Protein AF-A0A1Q7YDP2-F1 (afdb_monomer_lite)

Radius of gyration: 16.6 Å; chains: 1; bounding box: 45×24×54 Å

Foldseek 3Di:
DVVLLCCLLVLLVVVLVVVLVVLVVQFVVSVVFLNVLLVVLSVLLVVFLSVFFFDLVQQLVLLVVLLVLVVVLVVQCLVVPVQALVCVLVPHTDRRDSVSSVVVVVVLSVLSVVLSVCSVVSHSNSSSSVSSSLSNLLSLLVVLVVVCVSVVHHDGSNVSSVVSVVSSVSNSVRRNDGDDPD

pLDDT: mean 93.29, std 9.38, range [35.16, 98.75]

Secondary structure (DSSP, 8-state):
-HHHHHHHHHHHHHHHHHHHHHHHHH-GGGGTTHHHHHHHHHHHHHHTTTTS---HHHHHHHHHHHHHHHHHHHHHHHHHTHHHHHHHHTTSPPPPPHHHHHHHHHHHHHHHHHHHHHHHTT-STTHHHHHHHHHHHHHHHHHHHHHHHHHTS--TTHHHHHHHHHHHHHHHHHHH------

Sequence (182 aa):
MITDRILNLFVPSLIAIISIVIFFLVHPAQKFSFVPAMVVAFVCYLLTSYRVMPKVERVLPVYLIALAIQFLHFTEEYVYGFQFKVTEIMAGMPPFNVNVFVAFNMIAYSLFLLAGIGMYKGMKFPMIIVWFFAICVMGNAIWHLLLTLRVGGYFPGLYTSFAGWILGPILLKRLWRQESVA

Structure (mmCIF, N/CA/C/O backbone):
data_AF-A0A1Q7YDP2-F1
#
_entry.id   AF-A0A1Q7YDP2-F1
#
loop_
_atom_site.group_PDB
_atom_site.id
_atom_site.type_symbol
_atom_site.label_atom_id
_atom_site.label_alt_id
_atom_site.label_comp_id
_atom_site.label_asym_id
_atom_site.label_entity_id
_atom_site.label_seq_id
_atom_site.pdbx_PDB_ins_code
_atom_site.Cartn_x
_atom_site.Cartn_y
_atom_site.Cartn_z
_atom_site.occupancy
_atom_site.B_iso_or_equiv
_atom_site.auth_seq_id
_atom_site.auth_comp_id
_atom_site.auth_asym_id
_atom_site.auth_atom_id
_atom_site.pdbx_PDB_model_num
ATOM 1 N N . MET A 1 1 ? -7.756 4.767 29.104 1.00 60.59 1 MET A N 1
ATOM 2 C CA . MET A 1 1 ? -8.507 5.838 28.397 1.00 60.59 1 MET A CA 1
ATOM 3 C C . MET A 1 1 ? -7.618 6.975 27.871 1.00 60.59 1 MET A C 1
ATOM 5 O O . MET A 1 1 ? -7.596 7.169 26.662 1.00 60.59 1 MET A O 1
ATOM 9 N N . ILE A 1 2 ? -6.863 7.711 28.708 1.00 62.00 2 ILE A N 1
ATOM 10 C CA . ILE A 1 2 ? -5.890 8.723 28.220 1.00 62.00 2 ILE A CA 1
ATOM 11 C C . ILE A 1 2 ? -4.702 8.046 27.518 1.00 62.00 2 ILE A C 1
ATOM 13 O O . ILE A 1 2 ? -4.361 8.409 26.395 1.00 62.00 2 ILE A O 1
ATOM 17 N N . THR A 1 3 ? -4.150 6.991 28.123 1.00 71.12 3 THR A N 1
ATOM 18 C CA . THR A 1 3 ? -3.032 6.209 27.570 1.00 71.12 3 THR A CA 1
ATOM 19 C C . THR A 1 3 ? -3.365 5.593 26.209 1.00 71.12 3 THR A C 1
ATOM 21 O O . THR A 1 3 ? -2.560 5.678 25.289 1.00 71.12 3 THR A O 1
ATOM 24 N N . ASP A 1 4 ? -4.586 5.074 26.028 1.00 80.19 4 ASP A N 1
ATOM 25 C CA . ASP A 1 4 ? -5.027 4.499 24.748 1.00 80.19 4 ASP A CA 1
ATOM 26 C C . ASP A 1 4 ? -5.178 5.558 23.655 1.00 80.19 4 ASP A C 1
ATOM 28 O O . ASP A 1 4 ? -4.865 5.307 22.493 1.00 80.19 4 ASP A O 1
ATOM 32 N N . ARG A 1 5 ? -5.650 6.763 24.000 1.00 80.69 5 ARG A N 1
ATOM 33 C CA . ARG A 1 5 ? -5.735 7.874 23.041 1.00 80.69 5 ARG A CA 1
ATOM 34 C C . ARG A 1 5 ? -4.356 8.344 22.603 1.00 80.69 5 ARG A C 1
ATOM 36 O O . ARG A 1 5 ? -4.169 8.584 21.412 1.00 80.69 5 ARG A O 1
ATOM 43 N N . ILE A 1 6 ? -3.423 8.459 23.547 1.00 85.19 6 ILE A N 1
ATOM 44 C CA . ILE A 1 6 ? -2.038 8.844 23.264 1.00 85.19 6 ILE A CA 1
ATOM 45 C C . ILE A 1 6 ? -1.382 7.776 22.391 1.00 85.19 6 ILE A C 1
ATOM 47 O O . ILE A 1 6 ? -0.852 8.117 21.341 1.00 85.19 6 ILE A O 1
ATOM 51 N N . LEU A 1 7 ? -1.501 6.492 22.739 1.00 91.56 7 LEU A N 1
ATOM 52 C CA . LEU A 1 7 ? -0.946 5.386 21.954 1.00 91.56 7 LEU A CA 1
ATOM 53 C C . LEU A 1 7 ? -1.469 5.388 20.510 1.00 91.56 7 LEU A C 1
ATOM 55 O O . LEU A 1 7 ? -0.688 5.338 19.562 1.00 91.56 7 LEU A O 1
ATOM 59 N N . ASN A 1 8 ? -2.788 5.506 20.336 1.00 93.62 8 ASN A N 1
ATOM 60 C CA . ASN A 1 8 ? -3.436 5.462 19.023 1.00 93.62 8 ASN A CA 1
ATOM 61 C C . ASN A 1 8 ? -3.246 6.739 18.189 1.00 93.62 8 ASN A C 1
ATOM 63 O O . ASN A 1 8 ? -3.665 6.770 17.035 1.00 93.62 8 ASN A O 1
ATOM 67 N N . LEU A 1 9 ? -2.622 7.786 18.729 1.00 94.25 9 LEU A N 1
ATOM 68 C CA . LEU A 1 9 ? -2.216 8.964 17.962 1.00 94.25 9 LEU A CA 1
ATOM 69 C C . LEU A 1 9 ? -0.703 8.979 17.735 1.00 94.25 9 LEU A C 1
ATOM 71 O O . LEU A 1 9 ? -0.246 9.153 16.606 1.00 94.25 9 LEU A O 1
ATOM 75 N N . PHE A 1 10 ? 0.067 8.749 18.795 1.00 95.75 10 PHE A N 1
ATOM 76 C CA . PHE A 1 10 ? 1.522 8.784 18.785 1.00 95.75 10 PHE A CA 1
ATOM 77 C C . PHE A 1 10 ? 2.119 7.685 17.904 1.00 95.75 10 PHE A C 1
ATOM 79 O O . PHE A 1 10 ? 2.922 7.993 17.028 1.00 95.75 10 PHE A O 1
ATOM 86 N N . VAL A 1 11 ? 1.695 6.424 18.068 1.00 96.25 11 VAL A N 1
ATOM 87 C CA . VAL A 1 11 ? 2.267 5.300 17.305 1.00 96.25 11 VAL A CA 1
ATOM 88 C C . VAL A 1 11 ? 2.024 5.454 15.799 1.00 96.25 11 VAL A C 1
ATOM 90 O O . VAL A 1 11 ? 2.996 5.377 15.051 1.00 96.25 11 VAL A O 1
ATOM 93 N N . PRO A 1 12 ? 0.802 5.749 15.310 1.00 97.62 12 PRO A N 1
ATOM 94 C CA . PRO A 1 12 ? 0.589 5.994 13.883 1.00 97.62 12 PRO A CA 1
ATOM 95 C C . PRO A 1 12 ? 1.362 7.197 13.348 1.00 97.62 12 PRO A C 1
ATOM 97 O O . PRO A 1 12 ? 1.881 7.131 12.239 1.00 97.62 12 PRO A O 1
ATOM 100 N N . SER A 1 13 ? 1.482 8.273 14.132 1.00 97.81 13 SER A N 1
ATOM 101 C CA . SER A 1 13 ? 2.265 9.451 13.732 1.00 97.81 13 SER A CA 1
ATOM 102 C C . SER A 1 13 ? 3.743 9.095 13.568 1.00 97.81 13 SER A C 1
ATOM 104 O O . SER A 1 13 ? 4.364 9.462 12.574 1.00 97.81 13 SER A O 1
ATOM 106 N N . LEU A 1 14 ? 4.293 8.320 14.507 1.00 97.75 14 LEU A N 1
ATOM 107 C CA . LEU A 1 14 ? 5.665 7.833 14.439 1.00 97.75 14 LEU A CA 1
ATOM 108 C C . LEU A 1 14 ? 5.872 6.899 13.239 1.00 97.75 14 LEU A C 1
ATOM 110 O O . LEU A 1 14 ? 6.839 7.072 12.502 1.00 97.75 14 LEU A O 1
ATOM 114 N N . ILE A 1 15 ? 4.943 5.966 12.993 1.00 97.88 15 ILE A N 1
ATOM 115 C CA . ILE A 1 15 ? 4.963 5.095 11.806 1.00 97.88 15 ILE A CA 1
ATOM 116 C C . ILE A 1 15 ? 4.962 5.936 10.527 1.00 97.88 15 ILE A C 1
ATOM 118 O O . ILE A 1 15 ? 5.767 5.666 9.639 1.00 97.88 15 ILE A O 1
ATOM 122 N N . ALA A 1 16 ? 4.107 6.958 10.430 1.00 98.12 16 ALA A N 1
ATOM 123 C CA . ALA A 1 16 ? 4.031 7.829 9.259 1.00 98.12 16 ALA A CA 1
ATOM 124 C C . ALA A 1 16 ? 5.355 8.561 9.012 1.00 98.12 16 ALA A C 1
ATOM 126 O O . ALA A 1 16 ? 5.882 8.512 7.903 1.00 98.12 16 ALA A O 1
ATOM 127 N N . ILE A 1 17 ? 5.916 9.192 10.050 1.00 98.25 17 ILE A N 1
ATOM 128 C CA . ILE A 1 17 ? 7.174 9.946 9.966 1.00 98.25 17 ILE A CA 1
ATOM 129 C C . ILE A 1 17 ? 8.321 9.023 9.554 1.00 98.25 17 ILE A C 1
ATOM 131 O O . ILE A 1 17 ? 9.015 9.311 8.581 1.00 98.25 17 ILE A O 1
ATOM 135 N N . ILE A 1 18 ? 8.489 7.892 10.248 1.00 97.94 18 ILE A N 1
ATOM 136 C CA . ILE A 1 18 ? 9.544 6.919 9.941 1.00 97.94 18 ILE A CA 1
ATOM 137 C C . ILE A 1 18 ? 9.380 6.389 8.515 1.00 97.94 18 ILE A C 1
ATOM 139 O O . ILE A 1 18 ? 10.355 6.336 7.772 1.00 97.94 18 ILE A O 1
ATOM 143 N N . SER A 1 19 ? 8.157 6.046 8.103 1.00 97.38 19 SER A N 1
ATOM 144 C CA . SER A 1 19 ? 7.898 5.533 6.753 1.00 97.38 19 SER A CA 1
ATOM 145 C C . SER A 1 19 ? 8.231 6.568 5.683 1.00 97.38 19 SER A C 1
ATOM 147 O O . SER A 1 19 ? 8.903 6.236 4.715 1.00 97.38 19 SER A O 1
ATOM 149 N N . ILE A 1 20 ? 7.827 7.830 5.869 1.00 97.69 20 ILE A N 1
ATOM 150 C CA . ILE A 1 20 ? 8.148 8.923 4.939 1.00 97.69 20 ILE A CA 1
ATOM 151 C C . ILE A 1 20 ? 9.665 9.090 4.816 1.00 97.69 20 ILE A C 1
ATOM 153 O O . ILE A 1 20 ? 10.176 9.151 3.700 1.00 97.69 20 ILE A O 1
ATOM 157 N N . VAL A 1 21 ? 10.388 9.105 5.940 1.00 97.25 21 VAL A N 1
ATOM 158 C CA . VAL A 1 21 ? 11.858 9.174 5.946 1.00 97.25 21 VAL A CA 1
ATOM 159 C C . VAL A 1 21 ? 12.450 7.990 5.178 1.00 97.25 21 VAL A C 1
ATOM 161 O O . VAL A 1 21 ? 13.253 8.197 4.273 1.00 97.25 21 VAL A O 1
ATOM 164 N N . ILE A 1 22 ? 12.013 6.760 5.466 1.00 95.94 22 ILE A N 1
ATOM 165 C CA . ILE A 1 22 ? 12.467 5.556 4.755 1.00 95.94 22 ILE A CA 1
ATOM 166 C C . ILE A 1 22 ? 12.198 5.672 3.252 1.00 95.94 22 ILE A C 1
ATOM 168 O O . ILE A 1 22 ? 13.083 5.372 2.458 1.00 95.94 22 ILE A O 1
ATOM 172 N N . PHE A 1 23 ? 11.022 6.140 2.833 1.00 95.69 23 PHE A N 1
ATOM 173 C CA . PHE A 1 23 ? 10.690 6.294 1.415 1.00 95.69 23 PHE A CA 1
ATOM 174 C C . PHE A 1 23 ? 11.623 7.278 0.707 1.00 95.69 23 PHE A C 1
ATOM 176 O O . PHE A 1 23 ? 12.069 6.985 -0.401 1.00 95.69 23 PHE A O 1
ATOM 183 N N . PHE A 1 24 ? 11.993 8.390 1.349 1.00 93.44 24 PHE A N 1
ATOM 184 C CA . PHE A 1 24 ? 12.999 9.306 0.801 1.00 93.44 24 PHE A CA 1
ATOM 185 C C . PHE A 1 24 ? 14.386 8.666 0.664 1.00 93.44 24 PHE A C 1
ATOM 187 O O . PHE A 1 24 ? 15.107 8.992 -0.277 1.00 93.44 24 PHE A O 1
ATOM 194 N N . LEU A 1 25 ? 14.753 7.766 1.579 1.00 92.81 25 LEU A N 1
ATOM 195 C CA . LEU A 1 25 ? 16.074 7.133 1.607 1.00 92.81 25 LEU A CA 1
ATOM 196 C C . LEU A 1 25 ? 16.195 5.925 0.671 1.00 92.81 25 LEU A C 1
ATOM 198 O O . LEU A 1 25 ? 17.265 5.695 0.116 1.00 92.81 25 LEU A O 1
ATOM 202 N N . VAL A 1 26 ? 15.125 5.145 0.497 1.00 91.69 26 VAL A N 1
ATOM 203 C CA . VAL A 1 26 ? 15.164 3.893 -0.276 1.00 91.69 26 VAL A CA 1
ATOM 204 C C . VAL A 1 26 ? 15.345 4.164 -1.763 1.00 91.69 26 VAL A C 1
ATOM 206 O O . VAL A 1 26 ? 16.176 3.519 -2.400 1.00 91.69 26 VAL A O 1
ATOM 209 N N . HIS A 1 27 ? 14.553 5.076 -2.337 1.00 90.38 27 HIS A N 1
ATOM 210 C CA . HIS A 1 27 ? 14.648 5.380 -3.762 1.00 90.38 27 HIS A CA 1
ATOM 211 C C . HIS A 1 27 ? 13.939 6.694 -4.138 1.00 90.38 27 HIS A C 1
ATOM 213 O O . HIS A 1 27 ? 12.808 6.923 -3.700 1.00 90.38 27 HIS A O 1
ATOM 219 N N . PRO A 1 28 ? 14.508 7.524 -5.038 1.00 87.56 28 PRO A N 1
ATOM 220 C CA . PRO A 1 28 ? 13.931 8.816 -5.421 1.00 87.56 28 PRO A CA 1
ATOM 221 C C . PRO A 1 28 ? 12.524 8.736 -6.023 1.00 87.56 28 PRO A C 1
ATOM 223 O O . PRO A 1 28 ? 11.779 9.705 -5.918 1.00 87.56 28 PRO A O 1
ATOM 226 N N . ALA A 1 29 ? 12.136 7.615 -6.635 1.00 86.81 29 ALA A N 1
ATOM 227 C CA . ALA A 1 29 ? 10.783 7.429 -7.173 1.00 86.81 29 ALA A CA 1
ATOM 228 C C . ALA A 1 29 ? 9.697 7.429 -6.081 1.00 86.81 29 ALA A C 1
ATOM 230 O O . ALA A 1 29 ? 8.581 7.882 -6.328 1.00 86.81 29 ALA A O 1
ATOM 231 N N . GLN A 1 30 ? 10.021 6.988 -4.859 1.00 87.94 30 GLN A N 1
ATOM 232 C CA . GLN A 1 30 ? 9.037 6.810 -3.783 1.00 87.94 30 GLN A CA 1
ATOM 233 C C . GLN A 1 30 ? 8.429 8.131 -3.295 1.00 87.94 30 GLN A C 1
ATOM 235 O O . GLN A 1 30 ? 7.326 8.149 -2.746 1.00 87.94 30 GLN A O 1
ATOM 240 N N . LYS A 1 31 ? 9.098 9.263 -3.551 1.00 89.25 31 LYS A N 1
ATOM 241 C CA . LYS A 1 31 ? 8.566 10.599 -3.240 1.00 89.25 31 LYS A CA 1
ATOM 242 C C . LYS A 1 31 ? 7.321 10.958 -4.056 1.00 89.25 31 LYS A C 1
ATOM 244 O O . LYS A 1 31 ? 6.555 11.817 -3.636 1.00 89.25 31 LYS A O 1
ATOM 249 N N . PHE A 1 32 ? 7.125 10.317 -5.208 1.00 87.94 32 PHE A N 1
ATOM 250 C CA . PHE A 1 32 ? 6.000 10.585 -6.106 1.00 87.94 32 PHE A CA 1
ATOM 251 C C . PHE A 1 32 ? 4.827 9.619 -5.917 1.00 87.94 32 PH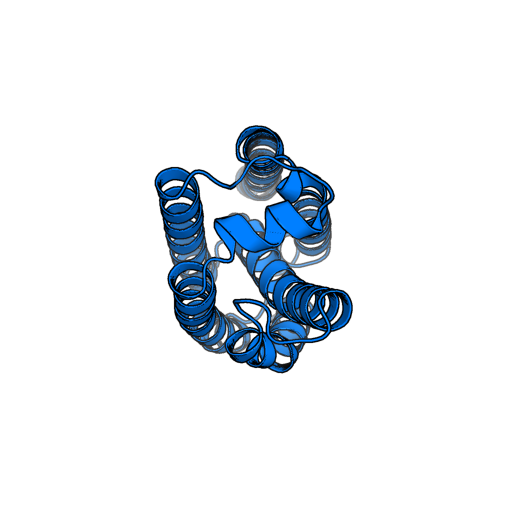E A C 1
ATOM 253 O O . PHE A 1 32 ? 3.720 9.932 -6.341 1.00 87.94 32 PHE A O 1
ATOM 260 N N . SER A 1 33 ? 5.051 8.475 -5.268 1.00 90.19 33 SER A N 1
ATOM 261 C CA . SER A 1 33 ? 4.028 7.455 -5.027 1.00 90.19 33 SER A CA 1
ATOM 262 C C . SER A 1 33 ? 3.746 7.288 -3.531 1.00 90.19 33 SER A C 1
ATOM 264 O O . SER A 1 33 ? 2.688 7.681 -3.037 1.00 90.19 33 SER A O 1
ATOM 266 N N . PHE A 1 34 ? 4.702 6.743 -2.780 1.00 95.38 34 PHE A N 1
ATOM 267 C CA . PHE A 1 34 ? 4.479 6.268 -1.415 1.00 95.38 34 PHE A CA 1
ATOM 268 C C . PHE A 1 34 ? 4.421 7.390 -0.380 1.00 95.38 34 PHE A C 1
ATOM 270 O O . PHE A 1 34 ? 3.660 7.287 0.581 1.00 95.38 34 PHE A O 1
ATOM 277 N N . VAL A 1 35 ? 5.159 8.488 -0.570 1.00 96.56 35 VAL A N 1
ATOM 278 C CA . VAL A 1 35 ? 5.066 9.646 0.338 1.00 96.56 35 VAL A CA 1
ATOM 279 C C . VAL A 1 35 ? 3.657 10.265 0.303 1.00 96.56 35 VAL A C 1
ATOM 281 O O . VAL A 1 35 ? 3.025 10.322 1.362 1.00 96.56 35 VAL A O 1
ATOM 284 N N . PRO A 1 36 ? 3.093 10.643 -0.866 1.00 97.00 36 PRO A N 1
ATOM 285 C CA . PRO A 1 36 ? 1.693 11.054 -0.960 1.00 97.00 36 PRO A CA 1
ATOM 286 C C . PRO A 1 36 ? 0.716 10.015 -0.400 1.00 97.00 36 PRO A C 1
ATOM 288 O O . PRO A 1 36 ? -0.181 10.374 0.362 1.00 97.00 36 PRO A O 1
ATOM 291 N N . ALA A 1 37 ? 0.908 8.728 -0.715 1.00 98.00 37 ALA A N 1
ATOM 292 C CA . ALA A 1 37 ? 0.036 7.664 -0.222 1.00 98.00 37 ALA A CA 1
ATOM 293 C C . ALA A 1 37 ? 0.019 7.578 1.313 1.00 98.00 37 ALA A C 1
ATOM 295 O O . ALA A 1 37 ? -1.051 7.427 1.898 1.00 98.00 37 ALA A O 1
ATOM 296 N N . MET A 1 38 ? 1.169 7.731 1.981 1.00 98.56 38 MET A N 1
ATOM 297 C CA . MET A 1 38 ? 1.256 7.731 3.447 1.00 98.56 38 MET A CA 1
ATOM 298 C C . MET A 1 38 ? 0.586 8.954 4.069 1.00 98.56 38 MET A C 1
ATOM 300 O O . MET A 1 38 ? -0.110 8.825 5.076 1.00 98.56 38 MET A O 1
ATOM 304 N N . VAL A 1 39 ? 0.734 10.132 3.458 1.00 98.31 39 VAL A N 1
ATOM 305 C CA . VAL A 1 39 ? 0.040 11.346 3.916 1.00 98.31 39 VAL A CA 1
ATOM 306 C C . VAL A 1 39 ? -1.474 11.158 3.828 1.00 98.31 39 VAL A C 1
ATOM 308 O O . VAL A 1 39 ? -2.180 11.387 4.811 1.00 98.31 39 VAL A O 1
ATOM 311 N N . VAL A 1 40 ? -1.978 10.674 2.688 1.00 98.44 40 VAL A N 1
ATOM 312 C CA . VAL A 1 40 ? -3.410 10.391 2.514 1.00 98.44 40 VAL A CA 1
ATOM 313 C C . VAL A 1 40 ? -3.868 9.317 3.504 1.00 98.44 40 VAL A C 1
ATOM 315 O O . VAL A 1 40 ? -4.891 9.499 4.157 1.00 98.44 40 VAL A O 1
ATOM 318 N N . ALA A 1 41 ? -3.091 8.249 3.697 1.00 98.56 41 ALA A N 1
ATOM 319 C CA . ALA A 1 41 ? -3.401 7.183 4.649 1.00 98.56 41 ALA A CA 1
ATOM 320 C C . ALA A 1 41 ? -3.538 7.701 6.078 1.00 98.56 41 ALA A C 1
ATOM 322 O O . ALA A 1 41 ? -4.480 7.337 6.783 1.00 98.56 41 ALA A O 1
ATOM 323 N N . PHE A 1 42 ? -2.621 8.571 6.498 1.00 98.50 42 PHE A N 1
ATOM 324 C CA . PHE A 1 42 ? -2.646 9.173 7.822 1.00 98.50 42 PHE A CA 1
ATOM 325 C C . PHE A 1 42 ? -3.871 10.073 8.008 1.00 98.50 42 PHE A C 1
ATOM 327 O O . PHE A 1 42 ? -4.562 9.973 9.023 1.00 98.50 42 PHE A O 1
ATOM 334 N N . VAL A 1 43 ? -4.209 10.889 7.006 1.00 98.38 43 VAL A N 1
ATOM 335 C CA . VAL A 1 43 ? -5.429 11.710 7.029 1.00 98.38 43 VAL A CA 1
ATOM 336 C C . VAL A 1 43 ? -6.677 10.827 7.100 1.00 98.38 43 VAL A C 1
ATOM 338 O O . VAL A 1 43 ? -7.517 11.034 7.977 1.00 98.38 43 VAL A O 1
ATOM 341 N N . CYS A 1 44 ? -6.792 9.802 6.250 1.00 98.12 44 CYS A N 1
ATOM 342 C CA . CYS A 1 44 ? -7.911 8.859 6.287 1.00 98.12 44 CYS A CA 1
ATOM 343 C C . CYS A 1 44 ? -8.014 8.170 7.651 1.00 98.12 44 CYS A C 1
ATOM 345 O O . CYS A 1 44 ? -9.105 8.102 8.214 1.00 98.12 44 CYS A O 1
ATOM 347 N N . TYR A 1 45 ? -6.892 7.727 8.221 1.00 97.88 45 TYR A N 1
ATOM 348 C CA . TYR A 1 45 ? -6.828 7.133 9.554 1.00 97.88 45 TYR A CA 1
ATOM 349 C C . TYR A 1 45 ? -7.395 8.065 10.635 1.00 97.88 45 TYR A C 1
ATOM 351 O O . TYR A 1 45 ? -8.272 7.648 11.397 1.00 97.88 45 TYR A O 1
ATOM 359 N N . LEU A 1 46 ? -6.946 9.325 10.683 1.00 97.00 46 LEU A N 1
ATOM 360 C CA . LEU A 1 46 ? -7.395 10.315 11.672 1.00 97.00 46 LEU A CA 1
ATOM 361 C C . LEU A 1 46 ? -8.883 10.656 11.534 1.00 97.00 46 LEU A C 1
ATOM 363 O O . LEU A 1 46 ? -9.580 10.840 12.538 1.00 97.00 46 LEU A O 1
ATOM 367 N N . LEU A 1 47 ? -9.372 10.736 10.295 1.00 96.38 47 LEU A N 1
ATOM 368 C CA . LEU A 1 47 ? -10.777 11.009 10.003 1.00 96.38 47 LEU A CA 1
ATOM 369 C C . LEU A 1 47 ? -11.676 9.810 10.313 1.00 96.38 47 LEU A C 1
ATOM 371 O O . LEU A 1 47 ? -12.840 10.012 10.663 1.00 96.38 47 LEU A O 1
ATOM 375 N N . THR A 1 48 ? -11.140 8.589 10.223 1.00 95.88 48 THR A N 1
ATOM 376 C CA . THR A 1 48 ? -11.911 7.350 10.343 1.00 95.88 48 THR A CA 1
ATOM 377 C C . THR A 1 48 ? -11.433 6.468 11.505 1.00 95.88 48 THR A C 1
ATOM 379 O O . THR A 1 48 ? -11.834 6.702 12.647 1.00 95.88 48 THR A O 1
ATOM 382 N N . SER A 1 49 ? -10.599 5.458 11.247 1.00 94.81 49 SER A N 1
ATOM 383 C CA . SER A 1 49 ? -10.249 4.349 12.146 1.00 94.81 49 SER A CA 1
ATOM 384 C C . SER A 1 49 ? -9.713 4.774 13.516 1.00 94.81 49 SER A C 1
ATOM 386 O O . SER A 1 49 ? -9.883 4.046 14.495 1.00 94.81 49 SER A O 1
ATOM 388 N N . TYR A 1 50 ? -9.121 5.968 13.625 1.00 94.69 50 TYR A N 1
ATOM 389 C CA . TYR A 1 50 ? -8.763 6.568 14.911 1.00 94.69 50 TYR A CA 1
ATOM 390 C C . TYR A 1 50 ? -9.994 6.765 15.816 1.00 94.69 50 TYR A C 1
ATOM 392 O O . TYR A 1 50 ? -9.984 6.428 17.007 1.00 94.69 50 TYR A O 1
ATOM 400 N N . ARG A 1 51 ? -11.090 7.268 15.241 1.00 92.06 51 ARG A N 1
ATOM 401 C CA . ARG A 1 51 ? -12.360 7.537 15.925 1.00 92.06 51 ARG A CA 1
ATOM 402 C C . ARG A 1 51 ? -13.128 6.238 16.150 1.00 92.06 51 ARG A C 1
ATOM 404 O O . ARG A 1 51 ? -13.330 5.840 17.298 1.00 92.06 51 ARG A O 1
ATOM 411 N N . VAL A 1 52 ? -13.469 5.542 15.067 1.00 92.94 52 VAL A N 1
ATOM 412 C CA . VAL A 1 52 ? -14.289 4.320 15.078 1.00 92.94 52 VAL A CA 1
ATOM 413 C C . VAL A 1 52 ? -13.699 3.309 14.102 1.00 92.94 52 VAL A C 1
ATOM 415 O O . VAL A 1 52 ? -13.453 3.643 12.943 1.00 92.94 52 VAL A O 1
ATOM 418 N N . MET A 1 53 ? -13.475 2.083 14.582 1.00 94.19 53 MET A N 1
ATOM 419 C CA . MET A 1 53 ? -12.980 0.977 13.760 1.00 94.19 53 MET A CA 1
ATOM 420 C C . MET A 1 53 ? -14.046 0.533 12.751 1.00 94.19 53 MET A C 1
ATOM 422 O O . MET A 1 53 ? -15.227 0.489 13.102 1.00 94.19 53 MET A O 1
ATOM 426 N N . PRO A 1 54 ? -13.662 0.171 11.516 1.00 94.94 54 PRO A N 1
ATOM 427 C CA . PRO A 1 54 ? -14.589 -0.457 10.586 1.00 94.94 54 PRO A CA 1
ATOM 428 C C . PRO A 1 54 ? -14.937 -1.880 11.053 1.00 94.94 54 PRO A C 1
ATOM 430 O O . PRO A 1 54 ? -14.190 -2.501 11.810 1.00 94.94 54 PRO A O 1
ATOM 433 N N . LYS A 1 55 ? -16.051 -2.426 10.552 1.00 94.94 55 LYS A N 1
ATOM 434 C CA . LYS A 1 55 ? -16.425 -3.828 10.800 1.00 94.94 55 LYS A CA 1
ATOM 435 C C . LYS A 1 55 ? -15.404 -4.770 10.164 1.00 94.94 55 LYS A C 1
ATOM 437 O O . LYS A 1 55 ? -15.281 -4.820 8.934 1.00 94.94 55 LYS A O 1
ATOM 442 N N . VAL A 1 56 ? -14.686 -5.511 11.002 1.00 95.75 56 VAL A N 1
ATOM 443 C CA . VAL A 1 56 ? -13.575 -6.385 10.600 1.00 95.75 56 VAL A CA 1
ATOM 444 C C . VAL A 1 56 ? -14.044 -7.433 9.597 1.00 95.75 56 VAL A C 1
ATOM 446 O O . VAL A 1 56 ? -13.387 -7.647 8.583 1.00 95.75 56 VAL A O 1
ATOM 449 N N . GLU A 1 57 ? -15.225 -8.009 9.8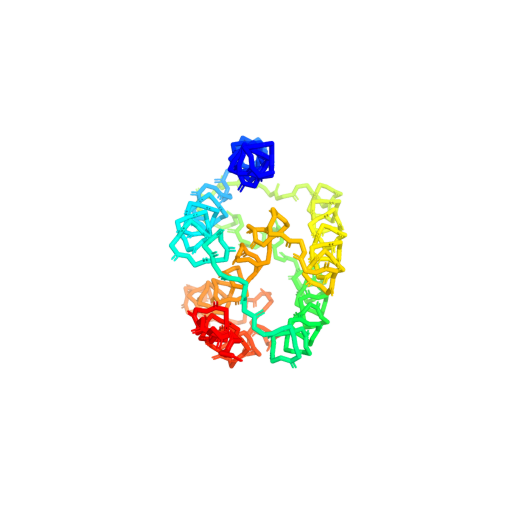04 1.00 95.81 57 GLU A N 1
ATOM 450 C CA . GLU A 1 57 ? -15.816 -9.069 8.976 1.00 95.81 57 GLU A CA 1
ATOM 451 C C . GLU A 1 57 ? -16.071 -8.592 7.542 1.00 95.81 57 GLU A C 1
ATOM 453 O O . GLU A 1 57 ? -16.101 -9.380 6.599 1.00 95.81 57 GLU A O 1
ATOM 458 N N . ARG A 1 58 ? -16.233 -7.277 7.357 1.00 94.94 58 ARG A N 1
ATOM 459 C CA . ARG A 1 58 ? -16.421 -6.666 6.040 1.00 94.94 58 ARG A CA 1
ATOM 460 C C . ARG A 1 58 ? -15.092 -6.318 5.389 1.00 94.94 58 ARG A C 1
ATOM 462 O O . ARG A 1 58 ? -14.977 -6.445 4.173 1.00 94.94 58 ARG A O 1
ATOM 469 N N . VAL A 1 59 ? -14.107 -5.847 6.147 1.00 97.75 59 VAL A N 1
ATOM 470 C CA . VAL A 1 59 ? -12.835 -5.370 5.582 1.00 97.75 59 VAL A CA 1
ATOM 471 C C . VAL A 1 59 ? -11.849 -6.515 5.368 1.00 97.75 59 VAL A C 1
ATOM 473 O O . VAL A 1 59 ? -11.281 -6.632 4.284 1.00 97.75 59 VAL A O 1
ATOM 476 N N . LEU A 1 60 ? -11.665 -7.371 6.374 1.00 98.00 60 LEU A N 1
ATOM 477 C CA . LEU A 1 60 ? -10.579 -8.348 6.431 1.00 98.00 60 LEU A CA 1
ATOM 478 C C . LEU A 1 60 ? -10.567 -9.334 5.250 1.00 98.00 60 LEU A C 1
ATOM 480 O O . LEU A 1 60 ? -9.495 -9.506 4.675 1.00 98.00 60 LEU A O 1
ATOM 484 N N . PRO A 1 61 ? -11.694 -9.927 4.800 1.00 98.44 61 PRO A N 1
ATOM 485 C CA . PRO A 1 61 ? -11.653 -10.851 3.664 1.00 98.44 61 PRO A CA 1
ATOM 486 C C . PRO A 1 61 ? -11.143 -10.187 2.380 1.00 98.44 61 PRO A C 1
ATOM 488 O O . PRO A 1 61 ? -10.296 -10.738 1.684 1.00 98.44 61 PRO A O 1
ATOM 491 N N . VAL A 1 62 ? -11.604 -8.965 2.091 1.00 98.38 62 VAL A N 1
ATOM 492 C CA . VAL A 1 62 ? -11.161 -8.216 0.904 1.00 98.38 62 VAL A CA 1
ATOM 493 C C . VAL A 1 62 ? -9.708 -7.776 1.059 1.00 98.38 62 VAL A C 1
ATOM 495 O O . VAL A 1 62 ? -8.961 -7.794 0.088 1.00 98.38 62 VAL A O 1
ATOM 498 N N . TYR A 1 63 ? -9.295 -7.420 2.278 1.00 98.62 63 TYR A N 1
ATOM 499 C CA . TYR A 1 63 ? -7.919 -7.033 2.583 1.00 98.62 63 TYR A CA 1
ATOM 500 C C . TYR A 1 63 ? -6.947 -8.184 2.312 1.00 98.62 63 TYR A C 1
ATOM 502 O O . TYR A 1 63 ? -5.937 -7.987 1.646 1.00 98.62 63 TYR A O 1
ATOM 510 N N . LEU A 1 64 ? -7.283 -9.394 2.766 1.00 98.69 64 LEU A N 1
ATOM 511 C CA . LEU A 1 64 ? -6.466 -10.588 2.551 1.00 98.69 64 LEU A CA 1
ATOM 512 C C . LEU A 1 64 ? -6.418 -10.999 1.075 1.00 98.69 64 LEU A C 1
ATOM 514 O O . LEU A 1 64 ? -5.349 -11.355 0.587 1.00 98.69 64 LEU A O 1
ATOM 518 N N . ILE A 1 65 ? -7.535 -10.892 0.346 1.00 98.62 65 ILE A N 1
ATOM 519 C CA . ILE A 1 65 ? -7.553 -11.122 -1.109 1.00 98.62 65 ILE A CA 1
ATOM 520 C C . ILE A 1 65 ? -6.655 -10.105 -1.819 1.00 98.62 65 ILE A C 1
ATOM 522 O O . ILE A 1 65 ? -5.838 -10.485 -2.652 1.00 98.62 65 ILE A O 1
ATOM 526 N N . ALA A 1 66 ? -6.757 -8.821 -1.473 1.00 98.50 66 ALA A N 1
ATOM 527 C CA . ALA A 1 66 ? -5.892 -7.796 -2.042 1.00 98.50 66 ALA A CA 1
ATOM 528 C C . ALA A 1 66 ? -4.415 -8.043 -1.709 1.00 98.50 66 ALA A C 1
ATOM 530 O O . ALA A 1 66 ? -3.565 -7.836 -2.567 1.00 98.50 66 ALA A O 1
ATOM 531 N N . LEU A 1 67 ? -4.098 -8.518 -0.500 1.00 98.56 67 LEU A N 1
ATOM 532 C CA . LEU A 1 67 ? -2.727 -8.860 -0.118 1.00 98.56 67 LEU A CA 1
ATOM 533 C C . LEU A 1 67 ? -2.201 -10.052 -0.933 1.00 98.56 67 LEU A C 1
ATOM 535 O O . LEU A 1 67 ? -1.072 -10.009 -1.411 1.00 98.56 67 LEU A O 1
ATOM 539 N N . ALA A 1 68 ? -3.033 -11.072 -1.167 1.00 98.50 68 ALA A N 1
ATOM 540 C CA . ALA A 1 68 ? -2.703 -12.188 -2.054 1.00 98.50 68 ALA A CA 1
ATOM 541 C C . ALA A 1 68 ? -2.401 -11.713 -3.486 1.00 98.50 68 ALA A C 1
ATOM 543 O O . ALA A 1 68 ? -1.387 -12.091 -4.071 1.00 98.50 68 ALA A O 1
ATOM 544 N N . ILE A 1 69 ? -3.242 -10.828 -4.025 1.00 98.25 69 ILE A N 1
ATOM 545 C CA . ILE A 1 69 ? -3.021 -10.193 -5.330 1.00 98.25 69 ILE A CA 1
ATOM 546 C C . ILE A 1 69 ? -1.738 -9.364 -5.336 1.00 98.25 69 ILE A C 1
ATOM 548 O O . ILE A 1 69 ? -1.020 -9.386 -6.328 1.00 98.25 69 ILE A O 1
ATOM 552 N N . GLN A 1 70 ? -1.409 -8.675 -4.244 1.00 98.00 70 GLN A N 1
ATOM 553 C CA . GLN A 1 70 ? -0.189 -7.879 -4.162 1.00 98.00 70 GLN A CA 1
ATOM 554 C C . GLN A 1 70 ? 1.077 -8.748 -4.261 1.00 98.00 70 GLN A C 1
ATOM 556 O O . GLN A 1 70 ? 2.040 -8.327 -4.897 1.00 98.00 70 GLN A O 1
ATOM 561 N N . PHE A 1 71 ? 1.070 -9.976 -3.724 1.00 98.31 71 PHE A N 1
ATOM 562 C CA . PHE A 1 71 ? 2.170 -10.924 -3.951 1.00 98.31 71 PHE A CA 1
ATOM 563 C C . PHE A 1 71 ? 2.306 -11.304 -5.430 1.00 98.31 71 PHE A C 1
ATOM 565 O O . PHE A 1 71 ? 3.419 -11.332 -5.958 1.00 98.31 71 PHE A O 1
ATOM 572 N N . LEU A 1 72 ? 1.189 -11.563 -6.119 1.00 98.38 72 LEU A N 1
ATOM 573 C CA . LEU A 1 72 ? 1.203 -11.842 -7.561 1.00 98.38 72 LEU A CA 1
ATOM 574 C C . LEU A 1 72 ? 1.672 -10.624 -8.361 1.00 98.38 72 LEU A C 1
ATOM 576 O O . LEU A 1 72 ? 2.453 -10.770 -9.297 1.00 98.38 72 LEU A O 1
ATOM 580 N N . HIS A 1 73 ? 1.243 -9.431 -7.959 1.00 98.31 73 HIS A N 1
ATOM 581 C CA . HIS A 1 73 ? 1.622 -8.179 -8.594 1.00 98.31 73 HIS A CA 1
ATOM 582 C C . HIS A 1 73 ? 3.119 -7.925 -8.504 1.00 98.31 73 HIS A C 1
ATOM 584 O O . HIS A 1 73 ? 3.773 -7.721 -9.521 1.00 98.31 73 HIS A O 1
ATOM 590 N N . PHE A 1 74 ? 3.689 -8.070 -7.312 1.00 98.06 74 PHE A N 1
ATOM 591 C CA . PHE A 1 74 ? 5.131 -7.981 -7.132 1.00 98.06 74 PHE A CA 1
ATOM 592 C C . PHE A 1 74 ? 5.901 -9.074 -7.870 1.00 98.06 74 PHE A C 1
ATOM 594 O O . PHE A 1 74 ? 6.988 -8.823 -8.384 1.00 98.06 74 PHE A O 1
ATOM 601 N N . THR A 1 75 ? 5.336 -10.280 -7.966 1.00 98.12 75 THR A N 1
ATOM 602 C CA . THR A 1 75 ? 5.929 -11.353 -8.774 1.00 98.12 75 THR A CA 1
ATOM 603 C C . THR A 1 75 ? 6.016 -10.937 -10.243 1.00 98.12 75 THR A C 1
ATOM 605 O O . THR A 1 75 ? 7.072 -11.081 -10.855 1.00 98.12 75 THR A O 1
ATOM 608 N N . GLU A 1 76 ? 4.942 -10.377 -10.805 1.00 98.12 76 GLU A N 1
ATOM 609 C CA . GLU A 1 76 ? 4.938 -9.842 -12.170 1.00 98.12 76 GLU A CA 1
ATOM 610 C C . GLU A 1 76 ? 5.963 -8.708 -12.327 1.00 98.12 76 GLU A C 1
ATOM 612 O O . GLU A 1 76 ? 6.789 -8.744 -13.240 1.00 98.12 76 GLU A O 1
ATOM 617 N N . GLU A 1 77 ? 5.963 -7.729 -11.421 1.00 97.06 77 GLU A N 1
ATOM 618 C CA . GLU A 1 77 ? 6.923 -6.623 -11.431 1.00 97.06 77 GLU A CA 1
ATOM 619 C C . GLU A 1 77 ? 8.372 -7.121 -11.429 1.00 97.06 77 GLU A C 1
ATOM 621 O O . GLU A 1 77 ? 9.172 -6.697 -12.264 1.00 97.06 77 GLU A O 1
ATOM 626 N N . TYR A 1 78 ? 8.699 -8.053 -10.534 1.00 97.12 78 TYR A N 1
ATOM 627 C CA . TYR A 1 78 ? 10.040 -8.608 -10.391 1.00 97.12 78 TYR A CA 1
ATOM 628 C C . TYR A 1 78 ? 10.481 -9.383 -11.638 1.00 97.12 78 TYR A C 1
ATOM 630 O O . TYR A 1 78 ? 11.562 -9.123 -12.173 1.00 97.12 78 TYR A O 1
ATOM 638 N N . VAL A 1 79 ? 9.639 -10.307 -12.119 1.00 97.31 79 VAL A N 1
ATOM 639 C CA . VAL A 1 79 ? 9.949 -11.184 -13.262 1.00 97.31 79 VAL A CA 1
ATOM 640 C C . VAL A 1 79 ? 10.105 -10.384 -14.553 1.00 97.31 79 VAL A C 1
ATOM 642 O O . VAL A 1 79 ? 10.998 -10.670 -15.349 1.00 97.31 79 VAL A O 1
ATOM 645 N N . TYR A 1 80 ? 9.275 -9.359 -14.764 1.00 96.44 80 TYR A N 1
ATOM 646 C CA . TYR A 1 80 ? 9.291 -8.564 -15.997 1.00 96.44 80 TYR A CA 1
ATOM 647 C C . TYR A 1 80 ? 10.141 -7.285 -15.916 1.00 96.44 80 TYR A C 1
ATOM 649 O O . TYR A 1 80 ? 10.184 -6.513 -16.887 1.00 96.44 80 TYR A O 1
ATOM 657 N N . GLY A 1 81 ? 10.852 -7.076 -14.803 1.00 94.69 81 GLY A N 1
ATOM 658 C CA . GLY A 1 81 ? 11.907 -6.072 -14.673 1.00 94.69 81 GLY A CA 1
ATOM 659 C C . GLY A 1 81 ? 11.428 -4.656 -14.348 1.00 94.69 81 GLY A C 1
ATOM 660 O O . GLY A 1 81 ? 12.053 -3.693 -14.797 1.00 94.69 81 GLY A O 1
ATOM 661 N N . PHE A 1 82 ? 10.339 -4.501 -13.588 1.00 94.44 82 PHE A N 1
ATOM 662 C CA . PHE A 1 82 ? 9.823 -3.201 -13.133 1.00 94.44 82 PHE A CA 1
ATOM 663 C C . PHE A 1 82 ? 10.924 -2.313 -12.544 1.00 94.44 82 PHE A C 1
ATOM 665 O O . PHE A 1 82 ? 11.035 -1.141 -12.901 1.00 94.44 82 PHE A O 1
ATOM 672 N N . GLN A 1 83 ? 11.778 -2.901 -11.702 1.00 90.62 83 GLN A N 1
ATOM 673 C CA . GLN A 1 83 ? 12.884 -2.262 -10.987 1.00 90.62 83 GLN A CA 1
ATOM 674 C C . GLN A 1 83 ? 13.879 -1.523 -11.899 1.00 90.62 83 GLN A C 1
ATOM 676 O O . GLN A 1 83 ? 14.564 -0.611 -11.439 1.00 90.62 83 GLN A O 1
ATOM 681 N N . PHE A 1 84 ? 13.933 -1.892 -13.182 1.00 90.44 84 PHE A N 1
ATOM 682 C CA . PHE A 1 84 ? 14.767 -1.255 -14.203 1.00 90.44 84 PHE A CA 1
ATOM 683 C C . PHE A 1 84 ? 13.938 -0.356 -15.131 1.00 90.44 84 PHE A C 1
ATOM 685 O O . PHE A 1 84 ? 14.295 0.789 -15.401 1.00 90.44 84 PHE A O 1
ATOM 692 N N . LYS A 1 85 ? 12.779 -0.841 -15.586 1.00 89.88 85 LYS A N 1
ATOM 693 C CA . LYS A 1 85 ? 11.968 -0.127 -16.584 1.00 89.88 85 LYS A CA 1
ATOM 694 C C . LYS A 1 85 ? 11.321 1.141 -16.036 1.00 89.88 85 LYS A C 1
ATOM 696 O O . LYS A 1 85 ? 11.200 2.133 -16.750 1.00 89.88 85 LYS A O 1
ATOM 701 N N . VAL A 1 86 ? 10.908 1.147 -14.765 1.00 85.81 86 VAL A N 1
ATOM 702 C CA . VAL A 1 86 ? 10.296 2.346 -14.164 1.00 85.81 86 VAL A CA 1
ATOM 703 C C . VAL A 1 86 ? 11.295 3.503 -14.110 1.00 85.81 86 VAL A C 1
ATOM 705 O O . VAL A 1 86 ? 10.936 4.658 -14.337 1.00 85.81 86 VAL A O 1
ATOM 708 N N . THR A 1 87 ? 12.568 3.193 -13.874 1.00 82.88 87 THR A N 1
ATOM 709 C CA . THR A 1 87 ? 13.636 4.184 -13.736 1.00 82.88 87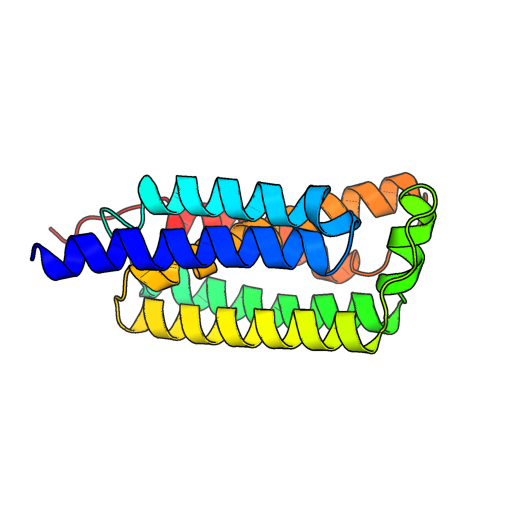 THR A CA 1
ATOM 710 C C . THR A 1 87 ? 14.061 4.771 -15.081 1.00 82.88 87 THR A C 1
ATOM 712 O O . THR A 1 87 ? 14.321 5.973 -15.157 1.00 82.88 87 THR A O 1
ATOM 715 N N . GLU A 1 88 ? 14.009 3.973 -16.154 1.00 83.44 88 GLU A N 1
ATOM 716 C CA . GLU A 1 88 ? 14.196 4.442 -17.537 1.00 83.44 88 GLU A CA 1
ATOM 717 C C . GLU A 1 88 ? 13.134 5.485 -17.924 1.00 83.44 88 GLU A C 1
ATOM 719 O O . GLU A 1 88 ? 13.452 6.545 -18.463 1.00 83.44 88 GLU A O 1
ATOM 724 N N . ILE A 1 89 ? 11.865 5.232 -17.584 1.00 82.94 89 ILE A N 1
ATOM 725 C CA . ILE A 1 89 ? 10.740 6.115 -17.936 1.00 82.94 89 ILE A CA 1
ATOM 726 C C . ILE A 1 89 ? 10.755 7.421 -17.139 1.00 82.94 89 ILE A C 1
ATOM 728 O O . ILE A 1 89 ? 10.383 8.476 -17.663 1.00 82.94 89 ILE A O 1
ATOM 732 N N . MET A 1 90 ? 11.170 7.376 -15.872 1.00 78.88 90 MET A N 1
ATOM 733 C CA . MET A 1 90 ? 11.188 8.538 -14.974 1.00 78.88 90 MET A CA 1
ATOM 734 C C . MET A 1 90 ? 12.397 9.467 -15.191 1.00 78.88 90 MET A C 1
ATOM 736 O O . MET A 1 90 ? 12.811 10.164 -14.268 1.00 78.88 90 MET A O 1
ATOM 740 N N . ALA A 1 91 ? 12.910 9.524 -16.426 1.00 63.69 91 ALA A N 1
ATOM 741 C CA . ALA A 1 91 ? 13.932 10.460 -16.894 1.00 63.69 91 ALA A CA 1
ATOM 742 C C . ALA A 1 91 ? 15.287 10.350 -16.165 1.00 63.69 91 ALA A C 1
ATOM 744 O O . ALA A 1 91 ? 15.879 11.358 -15.786 1.00 63.69 91 ALA A O 1
ATOM 745 N N . GLY A 1 92 ? 15.795 9.123 -16.002 1.00 68.31 92 GLY A N 1
ATOM 746 C CA . GLY A 1 92 ? 17.182 8.889 -15.577 1.00 68.31 92 GLY A CA 1
ATOM 747 C C . GLY A 1 92 ? 17.378 8.717 -14.073 1.00 68.31 92 GLY A C 1
ATOM 748 O O . GLY A 1 92 ? 18.454 9.009 -13.553 1.00 68.31 92 GLY A O 1
ATOM 749 N N . MET A 1 93 ? 16.358 8.239 -13.355 1.00 83.75 93 MET A N 1
ATOM 750 C CA . MET A 1 93 ? 16.584 7.745 -11.995 1.00 83.75 93 MET A CA 1
ATOM 751 C C . MET A 1 93 ? 17.518 6.525 -12.033 1.00 83.75 93 MET A C 1
ATOM 753 O O . MET A 1 93 ? 17.477 5.767 -13.003 1.00 83.75 93 MET A O 1
ATOM 757 N N . PRO A 1 94 ? 18.356 6.310 -11.002 1.00 85.12 94 PRO A N 1
ATOM 758 C CA . PRO A 1 94 ? 19.146 5.088 -10.921 1.00 85.12 94 PRO A CA 1
ATOM 759 C C . PRO A 1 94 ? 18.209 3.874 -10.855 1.00 85.12 94 PRO A C 1
ATOM 761 O O . PRO A 1 94 ? 17.156 3.989 -10.234 1.00 85.12 94 PRO A O 1
ATOM 764 N N . PRO A 1 95 ? 18.565 2.722 -11.451 1.00 87.00 95 PRO A N 1
ATOM 765 C CA . PRO A 1 95 ? 17.780 1.505 -11.302 1.00 87.00 95 PRO A CA 1
ATOM 766 C C . PRO A 1 95 ? 17.674 1.114 -9.831 1.00 87.00 95 PRO A C 1
ATOM 768 O O . PRO A 1 95 ? 18.615 1.293 -9.048 1.00 87.00 95 PRO A O 1
ATOM 771 N N . PHE A 1 96 ? 16.545 0.522 -9.453 1.00 89.31 96 PHE A N 1
ATOM 772 C CA . PHE A 1 96 ? 16.430 -0.064 -8.126 1.00 89.31 96 PHE A CA 1
ATOM 773 C C . PHE A 1 96 ? 17.449 -1.197 -7.983 1.00 89.31 96 PHE A C 1
ATOM 775 O O . PHE A 1 96 ? 17.509 -2.118 -8.800 1.00 89.31 96 PHE A O 1
ATOM 782 N N . ASN A 1 97 ? 18.216 -1.175 -6.893 1.00 91.88 97 ASN A N 1
ATOM 783 C CA . ASN A 1 97 ? 18.979 -2.348 -6.495 1.00 91.88 97 ASN A CA 1
ATOM 784 C C . ASN A 1 97 ? 17.998 -3.506 -6.243 1.00 91.88 97 ASN A C 1
ATOM 786 O O . ASN A 1 97 ? 17.079 -3.372 -5.437 1.00 91.88 97 ASN A O 1
ATOM 790 N N . VAL A 1 98 ? 18.200 -4.638 -6.918 1.00 93.62 98 VAL A N 1
ATOM 791 C CA . VAL A 1 98 ? 17.268 -5.778 -6.892 1.00 93.62 98 VAL A CA 1
ATOM 792 C C . VAL A 1 98 ? 17.057 -6.320 -5.475 1.00 93.62 98 VAL A C 1
ATOM 794 O O . VAL A 1 98 ? 15.924 -6.594 -5.083 1.00 93.62 98 VAL A O 1
ATOM 797 N N . ASN A 1 99 ? 18.124 -6.424 -4.680 1.00 95.88 99 ASN A N 1
ATOM 798 C CA . ASN A 1 99 ? 18.033 -6.923 -3.307 1.00 95.88 99 ASN A CA 1
ATOM 799 C C . ASN A 1 99 ? 17.258 -5.947 -2.421 1.00 95.88 99 ASN A C 1
ATOM 801 O O . ASN A 1 99 ? 16.429 -6.370 -1.619 1.00 95.88 99 ASN A O 1
ATOM 805 N N . VAL A 1 100 ? 17.479 -4.641 -2.601 1.00 93.69 100 VAL A N 1
ATOM 806 C CA . VAL A 1 100 ? 16.716 -3.603 -1.893 1.00 93.69 100 VAL A CA 1
ATOM 807 C C . VAL A 1 100 ? 15.249 -3.630 -2.317 1.00 93.69 100 VAL A C 1
ATOM 809 O O . VAL A 1 100 ? 14.380 -3.572 -1.456 1.00 93.69 100 VAL A O 1
ATOM 812 N N . PHE A 1 101 ? 14.960 -3.773 -3.613 1.00 94.44 101 PHE A N 1
ATOM 813 C CA . PHE A 1 101 ? 13.597 -3.858 -4.146 1.00 94.44 101 PHE A CA 1
ATOM 814 C C . PHE A 1 101 ? 12.816 -5.028 -3.535 1.00 94.44 101 PHE A C 1
ATOM 816 O O . PHE A 1 101 ? 11.682 -4.848 -3.086 1.00 94.44 101 PHE A O 1
ATOM 823 N N . VAL A 1 102 ? 13.443 -6.205 -3.453 1.00 97.06 102 VAL 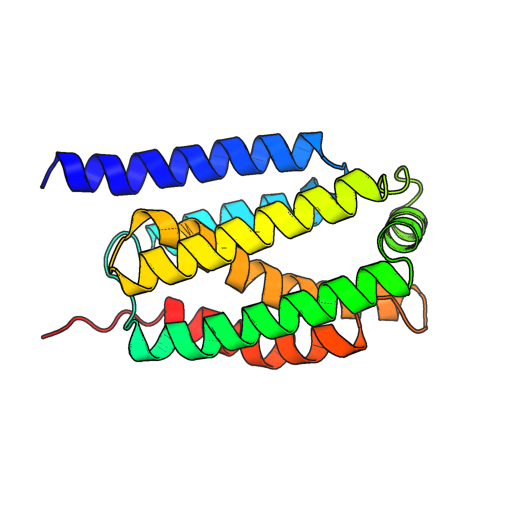A N 1
ATOM 824 C CA . VAL A 1 102 ? 12.840 -7.397 -2.842 1.00 97.06 102 VAL A CA 1
ATOM 825 C C . VAL A 1 102 ? 12.694 -7.231 -1.335 1.00 97.06 102 VAL A C 1
ATOM 827 O O . VAL A 1 102 ? 11.597 -7.414 -0.812 1.00 97.06 102 VAL A O 1
ATOM 830 N N . ALA A 1 103 ? 13.759 -6.844 -0.630 1.00 97.06 103 ALA A N 1
ATOM 831 C CA . ALA A 1 103 ? 13.723 -6.686 0.823 1.00 97.06 103 ALA A CA 1
ATOM 832 C C . ALA A 1 103 ? 12.668 -5.659 1.255 1.00 97.06 103 ALA A C 1
ATOM 834 O O . ALA A 1 103 ? 11.887 -5.919 2.168 1.00 97.06 103 ALA A O 1
ATOM 835 N N . PHE A 1 104 ? 12.596 -4.525 0.560 1.00 95.31 104 PHE A N 1
ATOM 836 C CA . PHE A 1 104 ? 11.619 -3.474 0.819 1.00 95.31 104 PHE A CA 1
ATOM 837 C C . PHE A 1 104 ? 10.177 -3.979 0.684 1.00 95.31 104 PHE A C 1
ATOM 839 O O . PHE A 1 104 ? 9.371 -3.775 1.593 1.00 95.31 104 PHE A O 1
ATOM 846 N N . ASN A 1 105 ? 9.860 -4.692 -0.402 1.00 96.56 105 ASN A N 1
ATOM 847 C CA . ASN A 1 105 ? 8.526 -5.259 -0.603 1.00 96.56 105 ASN A CA 1
ATOM 848 C C . ASN A 1 105 ? 8.205 -6.362 0.413 1.00 96.56 105 ASN A C 1
ATOM 850 O O . ASN A 1 105 ? 7.117 -6.367 0.984 1.00 96.56 105 ASN A O 1
ATOM 854 N N . MET A 1 106 ? 9.151 -7.252 0.720 1.00 98.06 106 MET A N 1
ATOM 855 C CA . MET A 1 106 ? 8.937 -8.318 1.704 1.00 98.06 106 MET A CA 1
ATOM 856 C C . MET A 1 106 ? 8.715 -7.782 3.123 1.00 98.06 106 MET A C 1
ATOM 858 O O . MET A 1 106 ? 7.860 -8.295 3.854 1.00 98.06 106 MET A O 1
ATOM 862 N N . ILE A 1 107 ? 9.430 -6.721 3.509 1.00 97.94 107 ILE A N 1
ATOM 863 C CA . ILE A 1 107 ? 9.190 -6.010 4.772 1.00 97.94 107 ILE A CA 1
ATOM 864 C C . ILE A 1 107 ? 7.796 -5.377 4.754 1.00 97.94 107 ILE A C 1
ATOM 866 O O . ILE A 1 107 ? 7.036 -5.561 5.705 1.00 97.94 107 ILE A O 1
ATOM 870 N N . ALA A 1 108 ? 7.421 -4.692 3.669 1.00 97.62 108 ALA A N 1
ATOM 871 C CA . ALA A 1 108 ? 6.093 -4.098 3.533 1.00 97.62 108 ALA A CA 1
ATOM 872 C C . ALA A 1 108 ? 4.977 -5.151 3.655 1.00 97.62 108 ALA A C 1
ATOM 874 O O . ALA A 1 108 ? 4.044 -4.957 4.429 1.00 97.62 108 ALA A O 1
ATOM 875 N N . TYR A 1 109 ? 5.092 -6.301 2.984 1.00 98.31 109 TYR A N 1
ATOM 876 C CA . TYR A 1 109 ? 4.094 -7.378 3.059 1.00 98.31 109 TYR A CA 1
ATOM 877 C C . TYR A 1 109 ? 4.005 -8.014 4.438 1.00 98.31 109 TYR A C 1
ATOM 879 O O . TYR A 1 109 ? 2.906 -8.320 4.899 1.00 98.31 109 TYR A O 1
ATOM 887 N N . SER A 1 110 ? 5.133 -8.134 5.135 1.00 98.56 110 SER A N 1
ATOM 888 C CA . SER A 1 110 ? 5.144 -8.568 6.533 1.00 98.56 110 SER A CA 1
ATOM 889 C C . SER A 1 110 ? 4.381 -7.578 7.417 1.00 98.56 110 SER A C 1
ATOM 891 O O . SER A 1 110 ? 3.539 -7.980 8.218 1.00 98.56 110 SER A O 1
ATOM 893 N N . LEU A 1 111 ? 4.601 -6.272 7.231 1.00 98.50 111 LEU A N 1
ATOM 894 C CA . LEU A 1 111 ? 3.874 -5.227 7.956 1.00 98.50 111 LEU A CA 1
ATOM 895 C C . LEU A 1 111 ? 2.381 -5.201 7.604 1.00 98.50 111 LEU A C 1
ATOM 897 O O . LEU A 1 111 ? 1.559 -5.012 8.498 1.00 98.50 111 LEU A O 1
ATOM 901 N N . PHE A 1 112 ? 2.009 -5.430 6.342 1.00 98.69 112 PHE A N 1
ATOM 902 C CA . PHE A 1 112 ? 0.609 -5.535 5.915 1.00 98.69 112 PHE A CA 1
ATOM 903 C C . PHE A 1 112 ? -0.077 -6.737 6.567 1.00 98.69 112 PHE A C 1
ATOM 905 O O . PHE A 1 112 ? -1.154 -6.605 7.147 1.00 98.69 112 PHE A O 1
ATOM 912 N N . LEU A 1 113 ? 0.577 -7.897 6.588 1.00 98.62 113 LEU A N 1
ATOM 913 C CA . LEU A 1 113 ? 0.055 -9.069 7.285 1.00 98.62 113 LEU A CA 1
ATOM 914 C C . LEU A 1 113 ? -0.156 -8.790 8.783 1.00 98.62 113 LEU A C 1
ATOM 916 O O . LEU A 1 113 ? -1.242 -9.040 9.311 1.00 98.62 113 LEU A O 1
ATOM 920 N N . LEU A 1 114 ? 0.846 -8.216 9.458 1.00 98.62 114 LEU A N 1
ATOM 921 C CA . LEU A 1 114 ? 0.754 -7.844 10.875 1.00 98.62 114 LEU A CA 1
ATOM 922 C C . LEU A 1 114 ? -0.343 -6.803 11.131 1.00 98.62 114 LEU A C 1
ATOM 924 O O . LEU A 1 114 ? -1.051 -6.890 12.134 1.00 98.62 114 LEU A O 1
ATOM 928 N N . ALA A 1 115 ? -0.535 -5.849 10.221 1.00 98.50 115 ALA A N 1
ATOM 929 C CA . ALA A 1 115 ? -1.610 -4.869 10.308 1.00 98.50 115 ALA A CA 1
ATOM 930 C C . ALA A 1 115 ? -2.994 -5.511 10.139 1.00 98.50 115 ALA A C 1
ATOM 932 O O . ALA A 1 115 ? -3.917 -5.156 10.871 1.00 98.50 115 ALA A O 1
ATOM 933 N N . GLY A 1 116 ? -3.132 -6.497 9.248 1.00 98.31 116 GLY A N 1
ATOM 934 C CA . GLY A 1 116 ? -4.339 -7.317 9.122 1.00 98.31 116 GLY A CA 1
ATOM 935 C C . GLY A 1 116 ? -4.662 -8.087 10.407 1.00 98.31 116 GLY A C 1
ATOM 936 O O . GLY A 1 116 ? -5.809 -8.084 10.857 1.00 98.31 116 GLY A O 1
ATOM 937 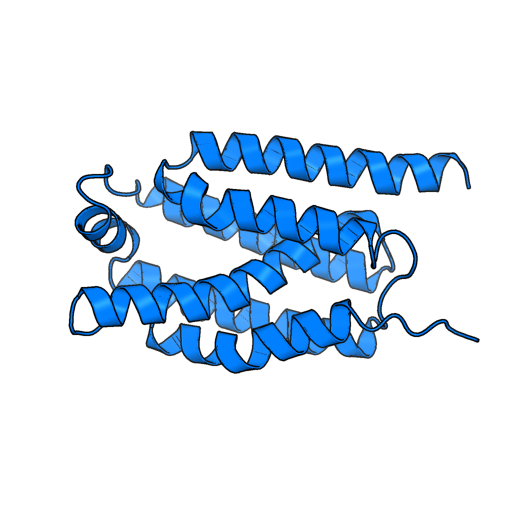N N . ILE A 1 117 ? -3.647 -8.671 11.055 1.00 98.56 117 ILE A N 1
ATOM 938 C CA . ILE A 1 117 ? -3.790 -9.322 12.370 1.00 98.56 117 ILE A CA 1
ATOM 939 C C . ILE A 1 117 ? -4.197 -8.298 13.439 1.00 98.56 117 ILE A C 1
ATOM 941 O O . ILE A 1 117 ? -5.114 -8.550 14.219 1.00 98.56 117 ILE A O 1
ATOM 945 N N . GLY A 1 118 ? -3.561 -7.125 13.461 1.00 97.88 118 GLY A N 1
ATOM 946 C CA . GLY A 1 118 ? -3.905 -6.038 14.378 1.00 97.88 118 GLY A CA 1
ATOM 947 C C . GLY A 1 118 ? -5.350 -5.562 14.209 1.00 97.88 118 GLY A C 1
ATOM 948 O O . GLY A 1 118 ? -6.071 -5.412 15.196 1.00 97.88 118 GLY A O 1
ATOM 949 N N . MET A 1 119 ? -5.807 -5.412 12.964 1.00 97.69 119 MET A N 1
ATOM 950 C CA . MET A 1 119 ? -7.201 -5.104 12.637 1.00 97.69 119 MET A CA 1
ATOM 951 C C . MET A 1 119 ? -8.147 -6.197 13.145 1.00 97.69 119 MET A C 1
ATOM 953 O O . MET A 1 119 ? -9.151 -5.872 13.774 1.00 97.69 119 MET A O 1
ATOM 957 N N . TYR A 1 120 ? -7.815 -7.477 12.939 1.00 97.81 120 TYR A N 1
ATOM 958 C CA . TYR A 1 120 ? -8.598 -8.604 13.460 1.00 97.81 120 TYR A CA 1
ATOM 959 C C . TYR A 1 120 ? -8.716 -8.586 14.990 1.00 97.81 120 TYR A C 1
ATOM 961 O O . TYR A 1 120 ? -9.762 -8.909 15.544 1.00 97.81 120 TYR A O 1
ATOM 969 N N . LYS A 1 121 ? -7.662 -8.145 15.683 1.00 97.19 121 LYS A N 1
ATOM 970 C CA . LYS A 1 121 ? -7.647 -7.962 17.141 1.00 97.19 121 LYS A CA 1
ATOM 971 C C . LYS A 1 121 ? -8.313 -6.660 17.613 1.00 97.19 121 LYS A C 1
ATOM 973 O O . LYS A 1 121 ? -8.282 -6.374 18.805 1.00 97.19 121 LYS A O 1
ATOM 978 N N . GLY A 1 122 ? -8.898 -5.862 16.715 1.00 94.44 122 GLY A N 1
ATOM 979 C CA . GLY A 1 122 ? -9.567 -4.601 17.057 1.00 94.44 122 GLY A CA 1
ATOM 980 C C . GLY A 1 122 ? -8.613 -3.459 17.426 1.00 94.44 122 GLY A C 1
ATOM 981 O O . GLY A 1 122 ? -9.033 -2.467 18.024 1.00 94.44 122 GLY A O 1
ATOM 982 N N . MET A 1 123 ? -7.327 -3.573 17.087 1.00 95.44 123 MET A N 1
ATOM 983 C CA . MET A 1 123 ? -6.315 -2.568 17.406 1.00 95.44 123 MET A CA 1
ATOM 984 C C . MET A 1 123 ? -6.410 -1.398 16.422 1.00 95.44 123 MET A C 1
ATOM 986 O O . MET A 1 123 ? -6.416 -1.596 15.208 1.00 95.44 123 MET A O 1
ATOM 990 N N . LYS A 1 124 ? -6.448 -0.163 16.937 1.00 95.81 124 LYS A N 1
ATOM 991 C CA . LYS A 1 124 ? -6.581 1.038 16.098 1.00 95.81 124 LYS A CA 1
ATOM 992 C C . LYS A 1 124 ? -5.267 1.453 15.448 1.00 95.81 124 LYS A C 1
ATOM 994 O O . LYS A 1 124 ? -5.253 1.721 14.253 1.00 95.81 124 LYS A O 1
ATOM 999 N N . PHE A 1 125 ? -4.160 1.489 16.192 1.00 96.12 125 PHE A N 1
ATOM 1000 C CA . PHE A 1 125 ? -2.901 2.013 15.653 1.00 96.12 125 PHE A CA 1
ATOM 1001 C C . PHE A 1 125 ? -2.382 1.314 14.373 1.00 96.12 125 PHE A C 1
ATOM 1003 O O . PHE A 1 125 ? -1.866 2.027 13.513 1.00 96.12 125 PHE A O 1
ATOM 1010 N N . PRO A 1 126 ? -2.541 -0.012 14.150 1.00 97.31 126 PRO A N 1
ATOM 1011 C CA . PRO A 1 126 ? -2.104 -0.647 12.903 1.00 97.31 126 PRO A CA 1
ATOM 1012 C C . PRO A 1 126 ? -2.921 -0.214 11.680 1.00 97.31 126 PRO A C 1
ATOM 1014 O O . PRO A 1 126 ? -2.503 -0.437 10.546 1.00 97.31 126 PRO A O 1
ATOM 1017 N N . MET A 1 127 ? -4.074 0.435 11.875 1.00 98.12 127 MET A N 1
ATOM 1018 C CA . MET A 1 127 ? -4.951 0.835 10.776 1.00 98.12 127 MET A CA 1
ATOM 1019 C C . MET A 1 127 ? -4.333 1.882 9.852 1.00 98.12 127 MET A C 1
ATOM 1021 O O . MET A 1 127 ? -4.783 1.989 8.717 1.00 98.12 127 MET A O 1
ATOM 1025 N N . ILE A 1 128 ? -3.299 2.619 10.276 1.00 98.50 128 ILE A N 1
ATOM 1026 C CA . ILE A 1 128 ? -2.538 3.467 9.347 1.00 98.50 128 ILE A CA 1
ATOM 1027 C C . ILE A 1 128 ? -1.892 2.634 8.233 1.00 98.50 128 ILE A C 1
ATOM 1029 O O . ILE A 1 128 ? -1.936 3.021 7.069 1.00 98.50 128 ILE A O 1
ATOM 1033 N N . ILE A 1 129 ? -1.368 1.453 8.571 1.00 98.69 129 ILE A N 1
ATOM 1034 C CA . ILE A 1 129 ? -0.755 0.529 7.616 1.00 98.69 129 ILE A CA 1
ATOM 1035 C C . ILE A 1 129 ? -1.839 -0.091 6.724 1.00 98.69 129 ILE A C 1
ATOM 1037 O O . ILE A 1 129 ? -1.641 -0.225 5.520 1.00 98.69 129 ILE A O 1
ATOM 1041 N N . VAL A 1 130 ? -3.012 -0.409 7.286 1.00 98.62 130 VAL A N 1
ATOM 1042 C CA . VAL A 1 130 ? -4.170 -0.893 6.511 1.00 98.62 130 VAL A CA 1
ATOM 1043 C C . VAL A 1 130 ? -4.632 0.152 5.489 1.00 98.62 130 VAL A C 1
ATOM 1045 O O . VAL A 1 130 ? -4.857 -0.186 4.327 1.00 98.62 130 VAL A O 1
ATOM 1048 N N . TRP A 1 131 ? -4.737 1.421 5.897 1.00 98.69 131 TRP A N 1
ATOM 1049 C CA . TRP A 1 131 ? -5.072 2.532 5.004 1.00 98.69 131 TRP A CA 1
ATOM 1050 C C . TRP A 1 131 ? -4.013 2.735 3.925 1.00 98.69 131 TRP A C 1
ATOM 1052 O O . TRP A 1 131 ? -4.361 2.847 2.752 1.00 98.69 131 TRP A O 1
ATOM 1062 N N . PHE A 1 132 ? -2.735 2.734 4.308 1.00 98.75 132 PHE A N 1
ATOM 1063 C CA . PHE A 1 132 ? -1.624 2.866 3.371 1.00 98.75 132 PHE A CA 1
ATOM 1064 C C . PHE A 1 132 ? -1.655 1.766 2.314 1.00 98.75 132 PHE A C 1
ATOM 1066 O O . PHE A 1 132 ? -1.621 2.063 1.124 1.00 98.75 132 PHE A O 1
ATOM 1073 N N . PHE A 1 133 ? -1.831 0.512 2.731 1.00 98.75 133 PHE A N 1
ATOM 1074 C CA . PHE A 1 133 ? -1.983 -0.611 1.815 1.00 98.75 133 PHE A CA 1
ATOM 1075 C C . PHE A 1 133 ? -3.152 -0.414 0.841 1.00 98.75 133 PHE A C 1
ATOM 1077 O O . PHE A 1 133 ? -2.964 -0.538 -0.366 1.00 98.75 133 PHE A O 1
ATOM 1084 N N . ALA A 1 134 ? -4.345 -0.065 1.334 1.00 98.50 134 ALA A N 1
ATOM 1085 C CA . ALA A 1 134 ? -5.519 0.126 0.480 1.00 98.50 134 ALA A CA 1
ATOM 1086 C C . ALA A 1 134 ? -5.321 1.253 -0.552 1.00 98.50 134 ALA A C 1
ATOM 1088 O O . ALA A 1 134 ? -5.741 1.121 -1.703 1.00 98.50 134 ALA A O 1
ATOM 1089 N N . ILE A 1 135 ? -4.655 2.342 -0.154 1.00 98.50 135 ILE A N 1
ATOM 1090 C CA . ILE A 1 135 ? -4.304 3.448 -1.052 1.00 98.50 135 ILE A CA 1
ATOM 1091 C C . ILE A 1 135 ? -3.267 2.997 -2.079 1.00 98.50 135 ILE A C 1
ATOM 1093 O O . ILE A 1 135 ? -3.431 3.308 -3.254 1.00 98.50 135 ILE A O 1
ATOM 1097 N N . CYS A 1 136 ? -2.251 2.227 -1.682 1.00 97.62 136 CYS A N 1
ATOM 1098 C CA . CYS A 1 136 ? -1.257 1.690 -2.611 1.00 97.62 136 CYS A CA 1
ATOM 1099 C C . CYS A 1 136 ? -1.861 0.698 -3.611 1.00 97.62 136 CYS A C 1
ATOM 1101 O O . CYS A 1 136 ? -1.503 0.754 -4.779 1.00 97.62 136 CYS A O 1
ATOM 1103 N N . VAL A 1 137 ? -2.820 -0.147 -3.216 1.00 97.81 137 VAL A N 1
ATOM 1104 C CA . VAL A 1 137 ? -3.525 -1.043 -4.157 1.00 97.81 137 VAL A CA 1
ATOM 1105 C C . VAL A 1 137 ? -4.220 -0.240 -5.262 1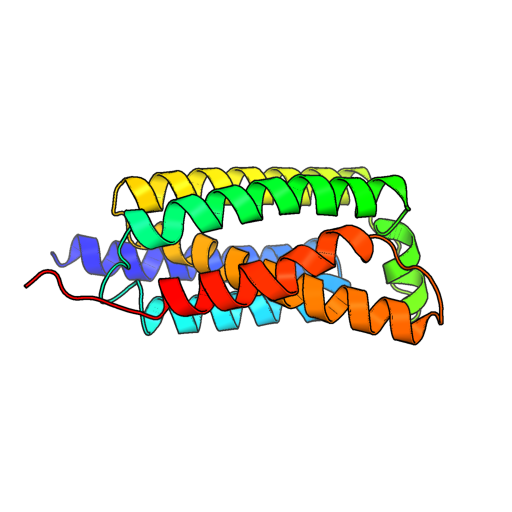.00 97.81 137 VAL A C 1
ATOM 1107 O O . VAL A 1 137 ? -4.089 -0.564 -6.442 1.00 97.81 137 VAL A O 1
ATOM 1110 N N . MET A 1 138 ? -4.925 0.837 -4.898 1.00 97.38 138 MET A N 1
ATOM 1111 C CA . MET A 1 138 ? -5.553 1.729 -5.880 1.00 97.38 138 MET A CA 1
ATOM 1112 C C . MET A 1 138 ? -4.509 2.518 -6.685 1.00 97.38 138 MET A C 1
ATOM 1114 O O . MET A 1 138 ? -4.633 2.673 -7.898 1.00 97.38 138 MET A O 1
ATOM 1118 N N . GLY A 1 139 ? -3.470 3.006 -6.009 1.00 96.19 139 GLY A N 1
ATOM 1119 C CA . GLY A 1 139 ? -2.372 3.752 -6.609 1.00 96.19 139 GLY A CA 1
ATOM 1120 C C . GLY A 1 139 ? -1.644 2.941 -7.674 1.00 96.19 139 GLY A C 1
ATOM 1121 O O . GLY A 1 139 ? -1.432 3.455 -8.765 1.00 96.19 139 GLY A O 1
ATOM 1122 N N . ASN A 1 140 ? -1.353 1.666 -7.411 1.00 95.81 140 ASN A N 1
ATOM 1123 C CA . ASN A 1 140 ? -0.735 0.753 -8.370 1.00 95.81 140 ASN A CA 1
ATOM 1124 C C . ASN A 1 140 ? -1.634 0.569 -9.601 1.00 95.81 140 ASN A C 1
ATOM 1126 O O . ASN A 1 140 ? -1.177 0.743 -10.726 1.00 95.81 140 ASN A O 1
ATOM 1130 N N . ALA A 1 141 ? -2.933 0.321 -9.416 1.00 96.38 141 ALA A N 1
ATOM 1131 C CA . ALA A 1 141 ? -3.876 0.189 -10.532 1.00 96.38 141 ALA A CA 1
ATOM 1132 C C . ALA A 1 141 ? -3.858 1.405 -11.481 1.00 96.38 141 ALA A C 1
ATOM 1134 O O . ALA A 1 141 ? -3.846 1.253 -12.705 1.00 96.38 141 ALA A O 1
ATOM 1135 N N . ILE A 1 142 ? -3.804 2.613 -10.914 1.00 96.06 142 ILE A N 1
ATOM 1136 C CA . ILE A 1 142 ? -3.691 3.860 -11.679 1.00 96.06 142 ILE A CA 1
ATOM 1137 C C . ILE A 1 142 ? -2.303 3.975 -12.316 1.00 96.06 142 ILE A C 1
ATOM 1139 O O . ILE A 1 142 ? -2.186 4.249 -13.509 1.00 96.06 142 ILE A O 1
ATOM 1143 N N . TRP A 1 143 ? -1.243 3.771 -11.536 1.00 93.75 143 TRP A N 1
ATOM 1144 C CA . TRP A 1 143 ? 0.129 4.023 -11.961 1.00 93.75 143 TRP A CA 1
ATOM 1145 C C . TRP A 1 143 ? 0.567 3.089 -13.087 1.00 93.75 143 TRP A C 1
ATOM 1147 O O . TRP A 1 143 ? 1.101 3.557 -14.089 1.00 93.75 143 TRP A O 1
ATOM 1157 N N . HIS A 1 144 ? 0.271 1.791 -12.990 1.00 95.50 144 HIS A N 1
ATOM 1158 C CA . HIS A 1 144 ? 0.611 0.828 -14.041 1.00 95.50 144 HIS A CA 1
ATOM 1159 C C . HIS A 1 144 ? -0.159 1.089 -15.335 1.00 95.50 144 HIS A C 1
ATOM 1161 O O . HIS A 1 144 ? 0.412 0.936 -16.417 1.00 95.50 144 HIS A O 1
ATOM 1167 N N . LEU A 1 145 ? -1.407 1.560 -15.250 1.00 95.38 145 LEU A N 1
ATOM 1168 C CA . LEU A 1 145 ? -2.145 2.007 -16.429 1.00 95.38 145 LEU A CA 1
ATOM 1169 C C . LEU A 1 145 ? -1.465 3.221 -17.078 1.00 95.38 145 LEU A C 1
ATOM 1171 O O . LEU A 1 145 ? -1.216 3.211 -18.281 1.00 95.38 145 LEU A O 1
ATOM 1175 N N . LEU A 1 146 ? -1.107 4.242 -16.293 1.00 93.94 146 LEU A N 1
ATOM 1176 C CA . LEU A 1 146 ? -0.427 5.438 -16.805 1.00 93.94 146 LEU A CA 1
ATOM 1177 C C . LEU A 1 146 ? 0.940 5.114 -17.424 1.00 93.94 146 LEU A C 1
ATOM 1179 O O . LEU A 1 146 ? 1.276 5.650 -18.480 1.00 93.94 146 LEU A O 1
ATOM 1183 N N . LEU A 1 147 ? 1.720 4.226 -16.803 1.00 93.00 147 LEU A N 1
ATOM 1184 C CA . LEU A 1 147 ? 3.015 3.791 -17.331 1.00 93.00 147 LEU A CA 1
ATOM 1185 C C . LEU A 1 147 ? 2.860 3.003 -18.632 1.00 93.00 147 LEU A C 1
ATOM 1187 O O . LEU A 1 147 ? 3.587 3.271 -19.584 1.00 93.00 147 LEU A O 1
ATOM 1191 N N . THR A 1 148 ? 1.878 2.104 -18.703 1.00 94.06 148 THR A N 1
ATOM 1192 C CA . THR A 1 148 ? 1.531 1.351 -19.921 1.00 94.06 148 THR A CA 1
ATOM 1193 C C . THR A 1 148 ? 1.172 2.293 -21.069 1.00 94.06 148 THR A C 1
ATOM 1195 O O . THR A 1 148 ? 1.707 2.169 -22.171 1.00 94.06 148 THR A O 1
ATOM 1198 N N . LEU A 1 149 ? 0.317 3.288 -20.806 1.00 94.25 149 LEU A N 1
ATOM 1199 C CA . LEU A 1 149 ? -0.042 4.304 -21.799 1.00 94.25 149 LEU A CA 1
ATOM 1200 C C . LEU A 1 149 ? 1.180 5.112 -22.249 1.00 94.25 149 LEU A C 1
ATOM 1202 O O . LEU A 1 149 ? 1.321 5.399 -23.434 1.00 94.25 149 LEU A O 1
ATOM 1206 N N . ARG A 1 150 ? 2.085 5.445 -21.321 1.00 92.00 150 ARG A N 1
ATOM 1207 C CA . ARG A 1 150 ? 3.304 6.205 -21.618 1.00 92.00 150 ARG A CA 1
ATOM 1208 C C . ARG A 1 150 ? 4.303 5.434 -22.481 1.00 92.00 150 ARG A C 1
ATOM 1210 O O . ARG A 1 150 ? 4.957 6.056 -23.311 1.00 92.00 150 ARG A O 1
ATOM 1217 N N . VAL A 1 151 ? 4.446 4.123 -22.287 1.00 92.12 151 VAL A N 1
ATOM 1218 C CA . VAL A 1 151 ? 5.361 3.300 -23.103 1.00 92.12 151 VAL A CA 1
ATOM 1219 C C . VAL A 1 151 ? 4.736 2.811 -24.409 1.00 92.12 151 VAL A C 1
ATOM 1221 O O . VAL A 1 151 ? 5.456 2.301 -25.260 1.00 92.12 151 VAL A O 1
ATOM 1224 N N . GLY A 1 152 ? 3.416 2.952 -24.579 1.00 92.81 152 GLY A N 1
ATOM 1225 C CA . GLY A 1 152 ? 2.704 2.490 -25.774 1.00 92.81 152 GLY A CA 1
ATOM 1226 C C . GLY A 1 152 ? 2.651 0.964 -25.908 1.00 92.81 152 GLY A C 1
ATOM 1227 O O . GLY A 1 152 ? 2.529 0.445 -27.014 1.00 92.81 152 GLY A O 1
ATOM 1228 N N . GLY A 1 153 ? 2.768 0.235 -24.797 1.00 92.44 153 GLY A N 1
ATOM 1229 C CA . GLY A 1 153 ? 2.879 -1.221 -24.777 1.00 92.44 153 GLY A CA 1
ATOM 1230 C C . GLY A 1 153 ? 2.825 -1.784 -23.360 1.00 92.44 153 GLY A C 1
ATOM 1231 O O . GLY A 1 153 ? 2.546 -1.064 -22.407 1.00 92.44 153 GLY A O 1
ATOM 1232 N N . TYR A 1 154 ? 3.088 -3.083 -23.211 1.00 94.69 154 TYR A N 1
ATOM 1233 C CA . TYR A 1 154 ? 3.070 -3.732 -21.900 1.00 94.69 154 TYR A CA 1
ATOM 1234 C C . TYR A 1 154 ? 4.120 -3.136 -20.950 1.00 94.69 154 TYR A C 1
ATOM 1236 O O . TYR A 1 154 ? 5.303 -3.037 -21.289 1.00 94.69 154 TYR A O 1
ATOM 1244 N N . PHE A 1 155 ? 3.688 -2.822 -19.728 1.00 95.88 155 PHE A N 1
ATOM 1245 C CA . PHE A 1 155 ? 4.557 -2.425 -18.630 1.00 95.88 155 PHE A CA 1
ATOM 1246 C C . PHE A 1 155 ? 4.413 -3.407 -17.449 1.00 95.88 155 PHE A C 1
ATOM 1248 O O . PHE A 1 155 ? 3.282 -3.780 -17.128 1.00 95.88 155 PHE A O 1
ATOM 1255 N N . PRO A 1 156 ? 5.516 -3.840 -16.795 1.00 96.62 156 PRO A N 1
ATOM 1256 C CA . PRO A 1 156 ? 5.462 -4.826 -15.712 1.00 96.62 156 PRO A CA 1
ATOM 1257 C C . PRO A 1 156 ? 4.466 -4.448 -14.621 1.00 96.62 156 PRO A C 1
ATOM 1259 O O . PRO A 1 156 ? 4.493 -3.314 -14.148 1.00 96.62 156 PRO A O 1
ATOM 1262 N N . GLY A 1 157 ? 3.606 -5.387 -14.232 1.00 95.88 157 GLY A N 1
ATOM 1263 C CA . GLY A 1 157 ? 2.574 -5.197 -13.210 1.00 95.88 157 GLY A CA 1
ATOM 1264 C C . GLY A 1 157 ? 1.204 -4.814 -13.777 1.00 95.88 157 GLY A C 1
ATOM 1265 O O . GLY A 1 157 ? 0.234 -4.772 -13.023 1.00 95.88 157 GLY A O 1
ATOM 1266 N N . LEU A 1 158 ? 1.082 -4.557 -15.086 1.00 96.44 158 LEU A N 1
ATOM 1267 C CA . LEU A 1 158 ? -0.188 -4.190 -15.716 1.00 96.44 158 LEU A CA 1
ATOM 1268 C C . LEU A 1 158 ? -1.276 -5.244 -15.482 1.00 96.44 158 LEU A C 1
ATOM 1270 O O . LEU A 1 158 ? -2.372 -4.883 -15.050 1.00 96.44 158 LEU A O 1
ATOM 1274 N N . TYR A 1 159 ? -0.996 -6.523 -15.745 1.00 95.81 159 TYR A N 1
ATOM 1275 C CA . TYR A 1 159 ? -2.040 -7.552 -15.755 1.00 95.81 159 TYR A CA 1
ATOM 1276 C C . TYR A 1 159 ? -2.636 -7.764 -14.367 1.00 95.81 159 TYR A C 1
ATOM 1278 O O . TYR A 1 159 ? -3.855 -7.763 -14.191 1.00 95.81 159 TYR A O 1
ATOM 1286 N N . THR A 1 160 ? -1.779 -7.894 -13.363 1.00 96.50 160 THR A N 1
ATOM 1287 C CA . THR A 1 160 ? -2.195 -8.057 -11.966 1.00 96.50 160 THR A CA 1
ATOM 1288 C C . THR A 1 160 ? -2.788 -6.782 -11.369 1.00 96.50 160 THR A C 1
ATOM 1290 O O . THR A 1 160 ? -3.687 -6.873 -10.529 1.00 96.50 160 THR A O 1
ATOM 1293 N N . SER A 1 161 ? -2.373 -5.591 -11.824 1.00 95.56 161 SER A N 1
ATOM 1294 C CA . SER A 1 161 ? -2.903 -4.316 -11.316 1.00 95.56 161 SER A CA 1
ATOM 1295 C C . SER A 1 161 ? -4.391 -4.103 -11.620 1.00 95.56 161 SER A C 1
ATOM 1297 O O . SER A 1 161 ? -5.056 -3.353 -10.901 1.00 95.56 161 SER A O 1
ATOM 1299 N N . PHE A 1 162 ? -4.960 -4.801 -12.615 1.00 95.12 162 PHE A N 1
ATOM 1300 C CA . PHE A 1 162 ? -6.392 -4.710 -12.928 1.00 95.12 162 PHE A CA 1
ATOM 1301 C C . PHE A 1 162 ? -7.284 -5.119 -11.758 1.00 95.12 162 PHE A C 1
ATOM 1303 O O . PHE A 1 162 ? -8.332 -4.512 -11.538 1.00 95.12 162 PHE A O 1
ATOM 1310 N N . ALA A 1 163 ? -6.852 -6.087 -10.949 1.00 96.06 163 ALA A N 1
ATOM 1311 C CA . ALA A 1 163 ? -7.573 -6.449 -9.734 1.00 96.06 163 ALA A CA 1
ATOM 1312 C C . ALA A 1 163 ? -7.658 -5.269 -8.745 1.00 96.06 163 ALA A C 1
ATOM 1314 O O . ALA A 1 163 ? -8.655 -5.132 -8.034 1.00 96.06 163 ALA A O 1
ATOM 1315 N N . GLY A 1 164 ? -6.669 -4.369 -8.741 1.00 96.31 164 GLY A N 1
ATOM 1316 C CA . GLY A 1 164 ? -6.662 -3.154 -7.925 1.00 96.31 164 GLY A CA 1
ATOM 1317 C C . GLY A 1 164 ? -7.779 -2.163 -8.276 1.00 96.31 164 GLY A C 1
ATOM 1318 O O . GLY A 1 164 ? -8.307 -1.522 -7.369 1.00 96.31 164 GLY A O 1
ATOM 1319 N N . TRP A 1 165 ? -8.239 -2.112 -9.535 1.00 97.00 165 TRP A N 1
ATOM 1320 C CA . TRP A 1 165 ? -9.393 -1.290 -9.947 1.00 97.00 165 TRP A CA 1
ATOM 1321 C C . TRP A 1 165 ? -10.715 -1.739 -9.318 1.00 97.00 165 TRP A C 1
ATOM 1323 O O . TRP A 1 165 ? -11.648 -0.946 -9.203 1.00 97.00 165 TRP A O 1
ATOM 1333 N N . ILE A 1 166 ? -10.800 -2.998 -8.887 1.00 97.69 166 ILE A N 1
ATOM 1334 C CA . ILE A 1 166 ? -11.977 -3.553 -8.215 1.00 97.69 166 ILE A CA 1
ATOM 1335 C C . ILE A 1 166 ? -11.757 -3.544 -6.700 1.00 97.69 166 ILE A C 1
ATOM 1337 O O . ILE A 1 166 ? -12.569 -3.009 -5.942 1.00 97.69 166 ILE A O 1
ATOM 1341 N N . LEU A 1 167 ? -10.643 -4.116 -6.241 1.00 97.94 167 LEU A N 1
ATOM 1342 C CA . LEU A 1 167 ? -10.359 -4.304 -4.820 1.00 97.94 167 LEU A CA 1
ATOM 1343 C C . LEU A 1 167 ? -10.069 -2.982 -4.105 1.00 97.94 167 LEU A C 1
ATOM 1345 O O . LEU A 1 167 ? -10.541 -2.798 -2.984 1.00 97.94 167 LEU A O 1
ATOM 1349 N N . GLY A 1 168 ? -9.364 -2.048 -4.749 1.00 97.25 168 GLY A N 1
ATOM 1350 C CA . GLY A 1 168 ? -9.038 -0.732 -4.195 1.00 97.25 168 GLY A CA 1
ATOM 1351 C C . GLY A 1 168 ? -10.290 0.055 -3.790 1.00 97.25 168 GLY A C 1
ATOM 1352 O O . GLY A 1 168 ? -10.459 0.343 -2.602 1.00 97.25 168 GLY A O 1
ATOM 1353 N N . PRO A 1 169 ? -11.231 0.343 -4.711 1.00 98.00 169 PRO A N 1
ATOM 1354 C CA . PRO A 1 169 ? -12.458 1.067 -4.377 1.00 98.00 169 PRO A CA 1
ATOM 1355 C C . PRO A 1 169 ? -13.325 0.350 -3.338 1.00 98.00 169 PRO A C 1
ATOM 1357 O O . PRO A 1 169 ? -13.903 0.998 -2.461 1.00 98.00 169 PRO A O 1
ATOM 1360 N N . ILE A 1 170 ? -13.400 -0.987 -3.390 1.00 98.06 170 ILE A N 1
ATOM 1361 C CA . ILE A 1 170 ? -14.135 -1.772 -2.390 1.00 98.06 170 ILE A CA 1
ATOM 1362 C C . ILE A 1 170 ? -13.494 -1.605 -1.007 1.00 98.06 170 ILE A C 1
ATOM 1364 O O . ILE A 1 170 ? -14.216 -1.337 -0.045 1.00 98.06 170 ILE A O 1
ATOM 1368 N N . LEU A 1 171 ? -12.169 -1.734 -0.895 1.00 97.38 171 LEU A N 1
ATOM 1369 C CA . LEU A 1 171 ? -11.443 -1.566 0.366 1.00 97.38 171 LEU A CA 1
ATOM 1370 C C . LEU A 1 171 ? -11.610 -0.164 0.930 1.00 97.38 171 LEU A C 1
ATOM 1372 O O . LEU A 1 171 ? -12.038 -0.027 2.073 1.00 97.38 171 LEU A O 1
ATOM 1376 N N . LEU A 1 172 ? -11.347 0.866 0.125 1.00 97.88 172 LEU A N 1
ATOM 1377 C CA . LEU A 1 172 ? -11.465 2.260 0.550 1.00 97.88 172 LEU A CA 1
ATOM 1378 C C . LEU A 1 172 ? -12.887 2.564 1.038 1.00 97.88 172 LEU A C 1
ATOM 1380 O O . LEU A 1 172 ? -13.065 3.123 2.119 1.00 97.88 172 LEU A O 1
ATOM 1384 N N . LYS A 1 173 ? -13.915 2.105 0.313 1.00 97.38 173 LYS A N 1
ATOM 1385 C CA . LYS A 1 173 ? -15.319 2.269 0.719 1.00 97.38 173 LYS A CA 1
ATOM 1386 C C . LYS A 1 173 ? -15.642 1.546 2.027 1.00 97.38 173 LYS A C 1
ATOM 1388 O O . LYS A 1 173 ? -16.372 2.092 2.854 1.00 97.38 173 LYS A O 1
ATOM 1393 N N . ARG A 1 174 ? -15.152 0.316 2.217 1.00 96.56 174 ARG A N 1
ATOM 1394 C CA . ARG A 1 174 ? -15.419 -0.477 3.432 1.00 96.56 174 ARG A CA 1
ATOM 1395 C C . ARG A 1 174 ? -14.665 0.053 4.650 1.00 96.56 174 ARG A C 1
ATOM 1397 O O . ARG A 1 174 ? -15.224 0.022 5.738 1.00 96.56 174 ARG A O 1
ATOM 1404 N N . LEU A 1 175 ? -13.451 0.564 4.463 1.00 96.44 175 LEU A N 1
ATOM 1405 C CA . LEU A 1 175 ? -12.675 1.228 5.511 1.00 96.44 175 LEU A CA 1
ATOM 1406 C C . LEU A 1 175 ? -13.299 2.569 5.916 1.00 96.44 175 LEU A C 1
ATOM 1408 O O . LEU A 1 175 ? -13.317 2.907 7.096 1.00 96.44 175 LEU A O 1
ATOM 1412 N N . TRP A 1 176 ? -13.846 3.315 4.952 1.00 95.69 176 TRP A N 1
ATOM 1413 C CA . TRP A 1 176 ? -14.472 4.612 5.213 1.00 95.69 176 TRP A CA 1
ATOM 1414 C C . TRP A 1 176 ? -15.827 4.500 5.916 1.00 95.69 176 TRP A C 1
ATOM 1416 O O . TRP A 1 176 ? -16.193 5.363 6.713 1.00 95.69 176 TRP A O 1
ATOM 1426 N N . ARG A 1 177 ? -16.604 3.449 5.624 1.00 88.31 177 ARG A N 1
ATOM 1427 C CA . ARG A 1 177 ? -17.908 3.223 6.260 1.00 88.31 177 ARG A CA 1
ATOM 1428 C C . ARG A 1 177 ? -17.737 2.789 7.713 1.00 88.31 177 ARG A C 1
ATOM 1430 O O . ARG A 1 177 ? -17.574 1.611 8.018 1.00 88.31 177 ARG A O 1
ATOM 1437 N N . GLN A 1 178 ? -17.845 3.766 8.601 1.00 74.56 178 GLN A N 1
ATOM 1438 C CA . GLN A 1 178 ? -17.946 3.558 10.037 1.00 74.56 178 GLN A CA 1
ATOM 1439 C C . GLN A 1 178 ? -19.388 3.194 10.379 1.00 74.56 178 GLN A C 1
ATOM 1441 O O . GLN A 1 178 ? -20.284 4.024 10.262 1.00 74.56 178 GLN A O 1
ATOM 1446 N N . GLU A 1 179 ? -19.627 1.951 10.777 1.00 63.66 179 GLU A N 1
ATOM 1447 C CA . GLU A 1 179 ? -20.902 1.573 11.379 1.00 63.66 179 GLU A CA 1
ATOM 1448 C C . GLU A 1 179 ? -20.675 1.486 12.884 1.00 63.66 179 GLU A C 1
ATOM 1450 O O . GLU A 1 179 ? -19.930 0.622 13.346 1.00 63.66 179 GLU A O 1
ATOM 1455 N N . SER A 1 180 ? -21.279 2.405 13.641 1.00 51.19 180 SER A N 1
ATOM 1456 C CA . SER A 1 180 ? -21.349 2.279 15.093 1.00 51.19 180 SER A CA 1
ATOM 1457 C C . SER A 1 180 ? -22.096 0.992 15.422 1.00 51.19 180 SER A C 1
ATOM 1459 O O . SER A 1 180 ? -23.199 0.771 14.917 1.00 51.19 180 SER A O 1
ATOM 1461 N N . VAL A 1 181 ? -21.500 0.139 16.251 1.00 48.47 181 VAL A N 1
ATOM 1462 C CA . VAL A 1 181 ? -22.275 -0.874 16.969 1.00 48.47 181 VAL A CA 1
ATOM 1463 C C . VAL A 1 181 ? -23.207 -0.081 17.886 1.00 48.47 181 VAL A C 1
ATOM 1465 O O . VAL A 1 181 ? -22.722 0.626 18.769 1.00 48.47 181 VAL A O 1
ATOM 1468 N N . ALA A 1 182 ? -24.497 -0.074 17.549 1.00 35.16 182 ALA A N 1
ATOM 1469 C CA . ALA A 1 182 ? -25.558 0.392 18.433 1.00 35.16 182 ALA A CA 1
ATOM 1470 C C . ALA A 1 182 ? -25.802 -0.659 19.518 1.00 35.16 182 ALA A C 1
ATOM 1472 O O . ALA A 1 182 ? -25.660 -1.861 19.188 1.00 35.16 182 ALA A O 1
#